Protein AF-A0ABD3FWY6-F1 (afdb_monomer)

InterPro domains:
  IPR036514 SGNH hydrolase superfamily [G3DSA:3.40.50.1110] (1-84)
  IPR045136 Isoamyl acetate-hydrolyzing esterase Iah1-like [PTHR14209] (1-70)

Foldseek 3Di:
DVVVVLVVVVVVCVVVVHQDQSVVVVLVVDDPVVSVQQAPPNPHGDPSVVVVVVVSVLVSCCVPPVVVNVVVVDDPDDPPVPDD

Solvent-accessible surface area (backbone atoms only — not comparable to full-atom values): 5082 Å² total; per-residue (Å²): 107,72,69,59,53,49,51,53,51,50,57,48,24,60,77,70,75,46,91,74,84,67,59,65,62,57,48,68,72,42,56,73,67,59,42,50,57,26,26,68,78,82,74,51,65,19,77,61,23,48,55,52,49,52,53,54,49,51,54,51,38,44,72,77,35,49,74,57,43,60,50,73,77,47,76,90,61,82,64,72,93,73,58,132

Mean predicted aligned error: 4.46 Å

Nearest PDB structures (foldseek):
  3mil-assembly1_B  TM=8.391E-01  e=7.376E-02  Saccharomyces cerevisiae

Structure (mmCIF, N/CA/C/O backbone):
data_AF-A0ABD3FWY6-F1
#
_entry.id   AF-A0ABD3FWY6-F1
#
loop_
_atom_site.group_PDB
_atom_site.id
_atom_site.type_symbol
_atom_site.label_atom_id
_atom_site.label_alt_id
_atom_site.label_comp_id
_atom_site.label_asym_id
_atom_site.label_entity_id
_atom_site.label_seq_id
_atom_site.pdbx_PDB_ins_code
_atom_site.Cartn_x
_atom_site.Cartn_y
_atom_site.Cartn_z
_atom_site.occupancy
_atom_site.B_iso_or_equiv
_atom_site.auth_seq_id
_atom_site.auth_comp_id
_atom_site.auth_asym_id
_atom_site.auth_atom_id
_atom_site.pdbx_PDB_model_num
ATOM 1 N N . MET A 1 1 ? 2.692 11.929 -16.080 1.00 82.94 1 MET A N 1
ATOM 2 C CA . MET A 1 1 ? 1.259 11.603 -15.910 1.00 82.94 1 MET A CA 1
ATOM 3 C C . MET A 1 1 ? 0.966 10.954 -14.561 1.00 82.94 1 MET A C 1
ATOM 5 O O . MET A 1 1 ? 0.265 11.577 -13.781 1.00 82.94 1 MET A O 1
ATOM 9 N N . ALA A 1 2 ? 1.521 9.780 -14.224 1.00 90.75 2 ALA A N 1
ATOM 10 C CA . ALA A 1 2 ? 1.175 9.085 -12.969 1.00 90.75 2 ALA A CA 1
ATOM 11 C C . ALA A 1 2 ? 1.369 9.930 -11.689 1.00 90.75 2 ALA A C 1
ATOM 13 O O . ALA A 1 2 ? 0.474 9.977 -10.854 1.00 90.75 2 ALA A O 1
ATOM 14 N N . GLY A 1 3 ? 2.485 10.659 -11.566 1.00 95.06 3 GLY A N 1
ATOM 15 C CA . GLY A 1 3 ? 2.729 11.516 -10.396 1.00 95.06 3 GLY A CA 1
ATOM 16 C C . GLY A 1 3 ? 1.801 12.724 -10.285 1.00 95.06 3 GLY A C 1
ATOM 17 O O . GLY A 1 3 ? 1.441 13.125 -9.185 1.00 95.06 3 GLY A O 1
ATOM 18 N N . GLU A 1 4 ? 1.366 13.282 -11.414 1.00 97.94 4 GLU A N 1
ATOM 19 C CA . GLU A 1 4 ? 0.395 14.379 -11.419 1.00 97.94 4 GLU A CA 1
ATOM 20 C C . GLU A 1 4 ? -0.982 13.886 -10.976 1.00 97.94 4 GLU A C 1
ATOM 22 O O . GLU A 1 4 ? -1.616 14.516 -10.134 1.00 97.94 4 GLU A O 1
ATOM 27 N N . TYR A 1 5 ? -1.401 12.723 -11.481 1.00 97.69 5 TYR A N 1
ATOM 28 C CA . TYR A 1 5 ? -2.641 12.082 -11.060 1.00 97.69 5 TYR A CA 1
ATOM 29 C C . TYR A 1 5 ? -2.625 11.772 -9.557 1.00 97.69 5 TYR A C 1
ATOM 31 O O . TYR A 1 5 ? -3.556 12.137 -8.845 1.00 97.69 5 TYR A O 1
ATOM 39 N N . ALA A 1 6 ? -1.533 11.183 -9.055 1.00 98.06 6 ALA A N 1
ATOM 40 C CA . ALA A 1 6 ? -1.368 10.893 -7.633 1.00 98.06 6 ALA A CA 1
ATOM 41 C C . ALA A 1 6 ? -1.452 12.161 -6.767 1.00 98.06 6 ALA A C 1
ATOM 43 O O . ALA A 1 6 ? -2.212 12.187 -5.800 1.00 98.06 6 ALA A O 1
ATOM 44 N N . ARG A 1 7 ? -0.756 13.239 -7.157 1.00 98.25 7 ARG A N 1
ATOM 45 C CA . ARG A 1 7 ? -0.817 14.536 -6.464 1.00 98.25 7 ARG A CA 1
ATOM 46 C C . ARG A 1 7 ? -2.251 15.065 -6.379 1.00 98.25 7 ARG A C 1
ATOM 48 O O . ARG A 1 7 ? -2.704 15.429 -5.299 1.00 98.25 7 ARG A O 1
ATOM 55 N N . VAL A 1 8 ? -2.980 15.066 -7.496 1.00 98.31 8 VAL A N 1
ATOM 56 C CA . VAL A 1 8 ? -4.373 15.543 -7.531 1.00 98.31 8 VAL A CA 1
ATOM 57 C C . VAL A 1 8 ? -5.286 14.668 -6.666 1.00 98.31 8 VAL A C 1
ATOM 59 O O . VAL A 1 8 ? -6.178 15.200 -6.004 1.00 98.31 8 VAL A O 1
ATOM 62 N N . CYS A 1 9 ? -5.067 13.349 -6.613 1.00 98.38 9 CYS A N 1
ATOM 63 C CA . CYS A 1 9 ? -5.796 12.466 -5.700 1.00 98.38 9 CYS A CA 1
ATOM 64 C C . CYS A 1 9 ? -5.545 12.825 -4.230 1.00 98.38 9 CYS A C 1
ATOM 66 O O . CYS A 1 9 ? -6.506 12.894 -3.464 1.00 98.38 9 CYS A O 1
ATOM 68 N N . VAL A 1 10 ? -4.294 13.099 -3.846 1.00 98.38 10 VAL A N 1
ATOM 69 C CA . VAL A 1 10 ? -3.940 13.494 -2.471 1.00 98.38 10 VAL A CA 1
ATOM 70 C C . VAL A 1 10 ? -4.585 14.830 -2.095 1.00 98.38 10 VAL A C 1
ATOM 72 O O . VAL A 1 10 ? -5.294 14.900 -1.095 1.00 98.38 10 VAL A O 1
ATOM 75 N N . GLU A 1 11 ? -4.443 15.858 -2.935 1.00 98.50 11 GLU A N 1
ATOM 76 C CA . GLU A 1 11 ? -5.059 17.180 -2.718 1.00 98.50 11 GLU A CA 1
ATOM 77 C C . GLU A 1 11 ? -6.592 17.105 -2.664 1.00 98.50 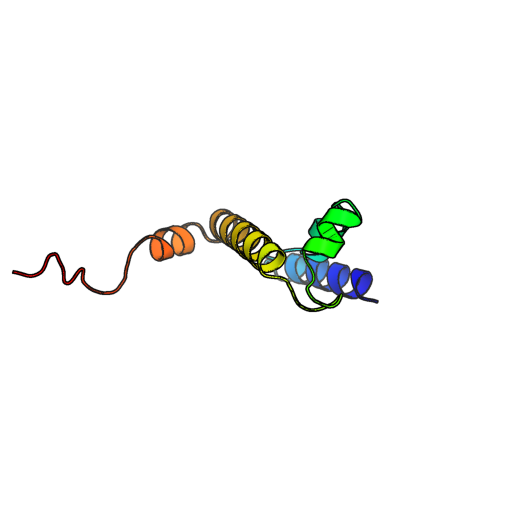11 GLU A C 1
ATOM 79 O O . GLU A 1 11 ? -7.263 17.849 -1.951 1.00 98.50 11 GLU A O 1
ATOM 84 N N . THR A 1 12 ? -7.190 16.206 -3.444 1.00 98.62 12 THR A N 1
ATOM 85 C CA . THR A 1 12 ? -8.641 16.002 -3.428 1.00 98.62 12 THR A CA 1
ATOM 86 C C . THR A 1 12 ? -9.093 15.304 -2.155 1.00 98.62 12 THR A C 1
ATOM 88 O O . THR A 1 12 ? -10.094 15.713 -1.574 1.00 98.62 12 THR A O 1
ATOM 91 N N . ALA A 1 13 ? -8.353 14.299 -1.693 1.00 98.44 13 ALA A N 1
ATOM 92 C CA . ALA A 1 13 ? -8.654 13.618 -0.445 1.00 98.44 13 ALA A CA 1
ATOM 93 C C . ALA A 1 13 ? -8.568 14.564 0.761 1.00 98.44 13 ALA A C 1
ATOM 95 O O . ALA A 1 13 ? -9.463 14.554 1.603 1.00 98.44 13 ALA A O 1
ATOM 96 N N . GLU A 1 14 ? -7.560 15.441 0.787 1.00 98.00 14 GLU A N 1
ATOM 97 C CA . GLU A 1 14 ? -7.425 16.493 1.797 1.00 98.00 14 GLU A CA 1
ATOM 98 C C . GLU A 1 14 ? -8.638 17.436 1.797 1.00 98.00 14 GLU A C 1
ATOM 100 O O . GLU A 1 14 ? -9.265 17.635 2.836 1.00 98.00 14 GLU A O 1
ATOM 105 N N . ARG A 1 15 ? -9.045 17.945 0.623 1.00 98.56 15 ARG A N 1
ATOM 106 C CA . ARG A 1 15 ? -10.230 18.819 0.489 1.00 98.56 15 ARG A CA 1
ATOM 107 C C . ARG A 1 15 ? -11.534 18.153 0.927 1.00 98.56 15 ARG A C 1
ATOM 109 O O . ARG A 1 15 ? -12.427 18.837 1.416 1.00 98.56 15 ARG A O 1
ATOM 116 N N . LEU A 1 16 ? -11.660 16.845 0.715 1.00 98.50 16 LEU A N 1
ATOM 117 C CA . LEU A 1 16 ? -12.841 16.069 1.096 1.00 98.50 16 LEU A CA 1
ATOM 118 C C . LEU A 1 16 ? -12.781 15.552 2.541 1.00 98.50 16 LEU A C 1
ATOM 120 O O . LEU A 1 16 ? -13.763 14.984 3.012 1.00 98.50 16 LEU A O 1
ATOM 124 N N . GLY A 1 17 ? -11.654 15.720 3.238 1.00 97.69 17 GLY A N 1
ATOM 125 C CA . GLY A 1 17 ? -11.458 15.179 4.581 1.00 97.69 17 GLY A CA 1
ATOM 126 C C . GLY A 1 17 ? -11.476 13.647 4.631 1.00 97.69 17 GLY A C 1
ATOM 127 O O . GLY A 1 17 ? -11.904 13.075 5.630 1.00 97.69 17 GLY A O 1
ATOM 128 N N . VAL A 1 18 ? -11.044 12.973 3.559 1.00 97.94 18 VAL A N 1
ATOM 129 C CA . VAL A 1 18 ? -10.984 11.503 3.488 1.00 97.94 18 VAL A CA 1
ATOM 130 C C . VAL A 1 18 ? -9.545 11.002 3.553 1.00 97.94 18 VAL A C 1
ATOM 132 O O . VAL A 1 18 ? -8.612 11.637 3.065 1.00 97.94 18 VAL A O 1
ATOM 135 N N . ALA A 1 19 ? -9.351 9.828 4.150 1.00 97.88 19 ALA A N 1
ATOM 136 C CA . ALA A 1 19 ? -8.038 9.202 4.226 1.00 97.88 19 ALA A CA 1
ATOM 137 C C . ALA A 1 19 ? -7.553 8.745 2.837 1.00 97.88 19 ALA A C 1
ATOM 139 O O . ALA A 1 19 ? -8.287 8.094 2.097 1.00 97.88 19 ALA A O 1
ATOM 140 N N . VAL A 1 20 ? -6.288 9.029 2.514 1.00 97.88 20 VAL A N 1
ATOM 141 C CA . VAL A 1 20 ? -5.627 8.606 1.267 1.00 97.88 20 VAL A CA 1
ATOM 142 C C . VAL A 1 20 ? -4.293 7.925 1.553 1.00 97.88 20 VAL A C 1
ATOM 144 O O . VAL A 1 20 ? -3.560 8.324 2.463 1.00 97.88 20 VAL A O 1
ATOM 147 N N . LEU A 1 21 ? -3.983 6.890 0.774 1.00 97.88 21 LEU A N 1
ATOM 148 C CA . LEU A 1 21 ? -2.679 6.236 0.752 1.00 97.88 21 LEU A CA 1
ATOM 149 C C . LEU A 1 21 ? -1.934 6.647 -0.525 1.00 97.88 21 LEU A C 1
ATOM 151 O O . LEU A 1 21 ? -2.309 6.239 -1.622 1.00 97.88 21 LEU A O 1
ATOM 155 N N . ASP A 1 22 ? -0.873 7.441 -0.383 1.00 97.25 22 ASP A N 1
ATOM 156 C CA . ASP A 1 22 ? -0.047 7.894 -1.508 1.00 97.25 22 ASP A CA 1
ATOM 157 C C . ASP A 1 22 ? 1.029 6.857 -1.871 1.00 97.25 22 ASP A C 1
ATOM 159 O O . ASP A 1 22 ? 2.204 6.964 -1.512 1.00 97.25 22 ASP A O 1
ATOM 163 N N . VAL A 1 23 ? 0.611 5.817 -2.594 1.00 96.12 23 VAL A N 1
ATOM 164 C CA . VAL A 1 23 ? 1.509 4.741 -3.048 1.00 96.12 23 VAL A CA 1
ATOM 165 C C . VAL A 1 23 ? 2.564 5.264 -4.031 1.00 96.12 23 VAL A C 1
ATOM 167 O O . VAL A 1 23 ? 3.674 4.733 -4.087 1.00 96.12 23 VAL A O 1
ATOM 170 N N . TYR A 1 24 ? 2.256 6.331 -4.780 1.00 96.31 24 TYR A N 1
ATOM 171 C CA . TYR A 1 24 ? 3.191 6.917 -5.737 1.00 96.31 24 TYR A CA 1
ATOM 172 C C . TYR A 1 24 ? 4.421 7.473 -5.023 1.00 96.31 24 TYR A C 1
ATOM 174 O O . TYR A 1 24 ? 5.545 7.131 -5.398 1.00 96.31 24 TYR A O 1
ATOM 182 N N . THR A 1 25 ? 4.229 8.289 -3.985 1.00 96.38 25 THR A N 1
ATOM 183 C CA . THR A 1 25 ? 5.347 8.845 -3.213 1.00 96.38 25 THR A CA 1
ATOM 184 C C . THR A 1 25 ? 6.146 7.739 -2.526 1.00 96.38 25 THR A C 1
ATOM 186 O O . THR A 1 25 ? 7.373 7.738 -2.614 1.00 96.38 25 THR A O 1
ATOM 189 N N . VAL A 1 26 ? 5.473 6.743 -1.938 1.00 95.50 26 VAL A N 1
ATOM 190 C CA . VAL A 1 26 ? 6.133 5.613 -1.258 1.0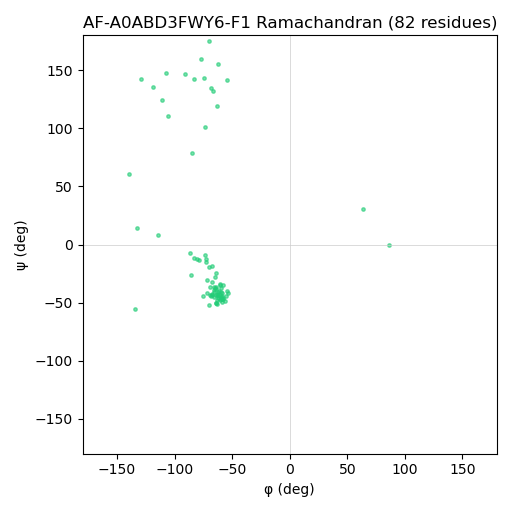0 95.50 26 VAL A CA 1
ATOM 191 C C . VAL A 1 26 ? 7.021 4.801 -2.204 1.00 95.50 26 VAL A C 1
ATOM 193 O O . VAL A 1 26 ? 8.170 4.510 -1.884 1.00 95.50 26 VAL A O 1
ATOM 196 N N . PHE A 1 27 ? 6.534 4.434 -3.390 1.00 95.06 27 PHE A N 1
ATOM 197 C CA . PHE A 1 27 ? 7.348 3.660 -4.333 1.00 95.06 27 PHE A CA 1
ATOM 198 C C . PHE A 1 27 ? 8.467 4.492 -4.954 1.00 95.06 27 PHE A C 1
ATOM 200 O O . PHE A 1 27 ? 9.528 3.953 -5.264 1.00 95.06 27 PHE A O 1
ATOM 207 N N . ASN A 1 28 ? 8.274 5.801 -5.122 1.00 94.94 28 ASN A N 1
ATOM 208 C CA . ASN A 1 28 ? 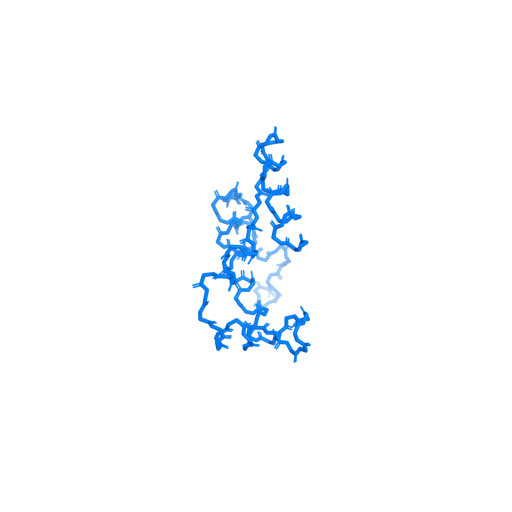9.319 6.680 -5.641 1.00 94.94 28 ASN A CA 1
ATOM 209 C C . ASN A 1 28 ? 10.373 7.081 -4.600 1.00 94.94 28 ASN A C 1
ATOM 211 O O . ASN A 1 28 ? 11.431 7.557 -5.004 1.00 94.94 28 ASN A O 1
ATOM 215 N N . SER A 1 29 ? 10.140 6.848 -3.303 1.00 96.38 29 SER A N 1
ATOM 216 C CA . SER A 1 29 ? 11.180 6.972 -2.274 1.00 96.38 29 SER A CA 1
ATOM 217 C C . SER A 1 29 ? 12.070 5.729 -2.145 1.00 96.38 29 SER A C 1
ATOM 219 O O . SER A 1 29 ? 13.091 5.783 -1.464 1.00 96.38 29 SER A O 1
ATOM 221 N N . MET A 1 30 ? 11.696 4.604 -2.766 1.00 96.06 30 MET A N 1
ATOM 222 C CA . MET A 1 30 ? 12.500 3.376 -2.788 1.00 96.06 30 MET A CA 1
ATOM 223 C C . MET A 1 30 ? 13.659 3.474 -3.785 1.00 96.06 30 MET A C 1
ATOM 225 O O . MET A 1 30 ? 13.613 4.236 -4.755 1.00 96.06 30 MET A O 1
ATOM 229 N N . SER A 1 31 ? 14.683 2.635 -3.610 1.00 97.38 31 SER A N 1
ATOM 230 C CA . SER A 1 31 ? 15.696 2.461 -4.652 1.00 97.38 31 SER A CA 1
ATOM 231 C C . SER A 1 31 ? 15.072 1.898 -5.937 1.00 97.38 31 SER A C 1
ATOM 233 O O . SER A 1 31 ? 14.061 1.191 -5.914 1.00 97.38 31 SER A O 1
ATOM 235 N N . VAL A 1 32 ? 15.707 2.153 -7.088 1.00 96.31 32 VAL A N 1
ATOM 236 C CA . VAL A 1 32 ? 15.246 1.624 -8.388 1.00 96.31 32 VAL A CA 1
ATOM 237 C C . VAL A 1 32 ? 15.091 0.102 -8.344 1.00 96.31 32 VAL A C 1
ATOM 239 O O . VAL A 1 32 ? 14.119 -0.429 -8.880 1.00 96.31 32 VAL A O 1
ATOM 242 N N . ARG A 1 33 ? 16.019 -0.593 -7.675 1.00 96.25 33 ARG A N 1
ATOM 243 C CA . ARG A 1 33 ? 15.987 -2.050 -7.519 1.00 96.25 33 ARG A CA 1
ATOM 244 C C . ARG A 1 33 ? 14.762 -2.504 -6.729 1.00 96.25 33 ARG A C 1
ATOM 246 O O . ARG A 1 33 ? 14.041 -3.373 -7.205 1.00 96.25 33 ARG A O 1
ATOM 253 N N . GLU A 1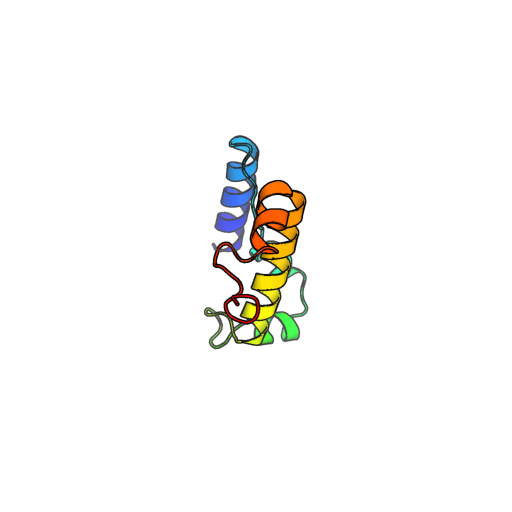 34 ? 14.513 -1.914 -5.563 1.00 95.94 34 GLU A N 1
ATOM 254 C CA . GLU A 1 34 ? 13.360 -2.261 -4.719 1.00 95.94 34 GLU A CA 1
ATOM 255 C C . GLU A 1 34 ? 12.040 -1.981 -5.433 1.00 95.94 34 GLU A C 1
ATOM 257 O O . GLU A 1 34 ? 11.170 -2.849 -5.481 1.00 95.94 34 GLU A O 1
ATOM 262 N N . ARG A 1 35 ? 11.917 -0.808 -6.063 1.00 96.12 35 ARG A N 1
ATOM 263 C CA . ARG A 1 35 ? 10.727 -0.446 -6.838 1.00 96.12 35 ARG A CA 1
ATOM 264 C C . ARG A 1 35 ? 10.483 -1.424 -7.986 1.00 96.12 35 ARG A C 1
ATOM 266 O O . ARG A 1 35 ? 9.345 -1.812 -8.214 1.00 96.12 35 ARG A O 1
ATOM 273 N N . THR A 1 36 ? 11.539 -1.852 -8.679 1.00 96.38 36 THR A N 1
ATOM 274 C CA . THR A 1 36 ? 11.427 -2.846 -9.759 1.00 96.38 36 THR A CA 1
ATOM 275 C C . THR A 1 36 ? 10.978 -4.200 -9.215 1.00 96.38 36 THR A C 1
ATOM 277 O O . THR A 1 36 ? 10.103 -4.819 -9.799 1.00 96.38 36 THR A O 1
ATOM 280 N N . MET A 1 37 ? 11.494 -4.635 -8.059 1.00 97.06 37 MET A N 1
ATOM 281 C CA . MET A 1 37 ? 11.052 -5.878 -7.408 1.00 97.06 37 MET A CA 1
ATOM 282 C C . MET A 1 37 ? 9.584 -5.846 -6.962 1.00 97.0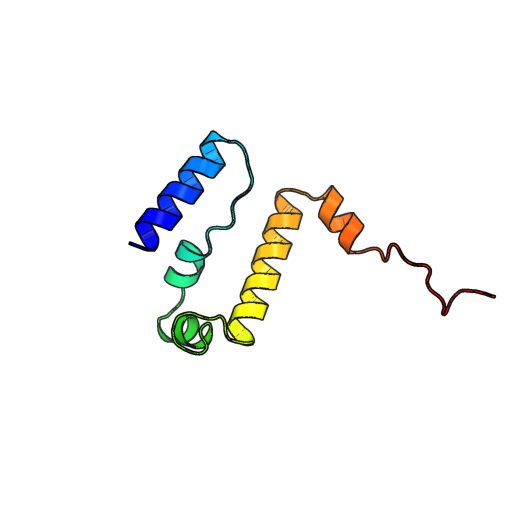6 37 MET A C 1
ATOM 284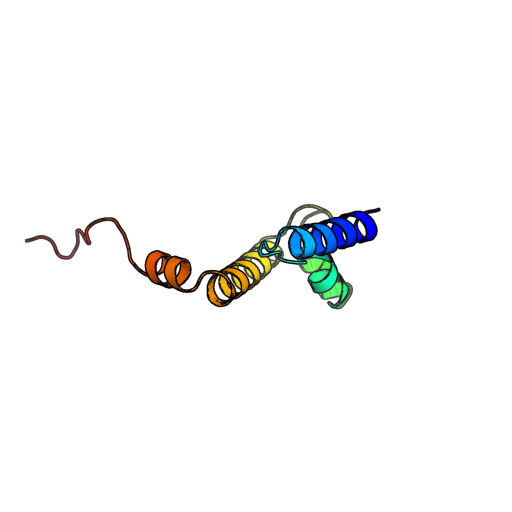 O O . MET A 1 37 ? 8.970 -6.902 -6.810 1.00 97.06 37 MET A O 1
ATOM 288 N N . CYS A 1 38 ? 9.011 -4.662 -6.732 1.00 97.62 38 CYS A N 1
ATOM 289 C CA . CYS A 1 38 ? 7.595 -4.518 -6.388 1.00 97.62 38 CYS A CA 1
ATOM 290 C C . CYS A 1 38 ? 6.654 -4.770 -7.574 1.00 97.62 38 CYS A C 1
ATOM 292 O O . CYS A 1 38 ? 5.452 -4.904 -7.352 1.00 97.62 38 CYS A O 1
ATOM 294 N N . LEU A 1 39 ? 7.166 -4.830 -8.805 1.00 97.44 39 LEU A N 1
ATOM 295 C CA . LEU A 1 39 ? 6.367 -4.939 -10.021 1.00 97.44 39 LEU A CA 1
ATOM 296 C C . LEU A 1 39 ? 6.699 -6.239 -10.757 1.00 97.44 39 LEU A C 1
ATOM 298 O O . LEU A 1 39 ? 7.865 -6.591 -10.900 1.00 97.44 39 LEU A O 1
AT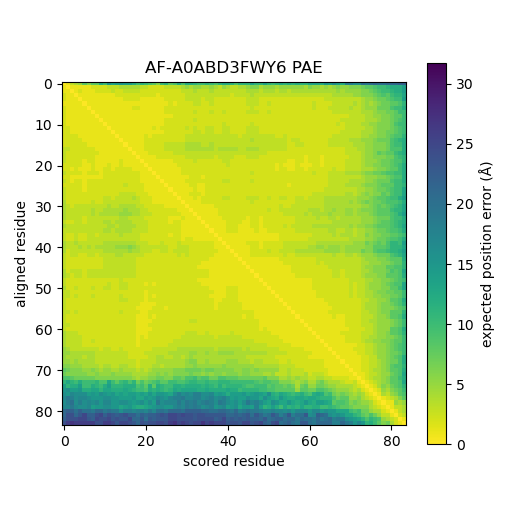OM 302 N N . GLU A 1 40 ? 5.674 -6.945 -11.221 1.00 97.31 40 GLU A N 1
ATOM 303 C CA . GLU A 1 40 ? 5.821 -8.193 -11.977 1.00 97.31 40 GLU A CA 1
ATOM 304 C C . GLU A 1 40 ? 6.275 -7.910 -13.418 1.00 97.31 40 GLU A C 1
ATOM 306 O O . GLU A 1 40 ? 7.192 -8.535 -13.940 1.00 97.31 40 GLU A O 1
ATOM 311 N N . ASP A 1 41 ? 5.656 -6.911 -14.047 1.00 96.12 41 ASP A N 1
ATOM 312 C CA . ASP A 1 41 ? 5.812 -6.579 -15.468 1.00 96.12 41 ASP A CA 1
ATOM 313 C C . ASP A 1 41 ? 6.038 -5.075 -15.709 1.00 96.12 41 ASP A C 1
ATOM 315 O O . ASP A 1 41 ? 5.920 -4.576 -16.828 1.00 96.12 41 ASP A O 1
ATOM 319 N N . GLY A 1 42 ? 6.361 -4.335 -14.646 1.00 93.31 42 GLY A N 1
ATOM 320 C CA . GLY A 1 42 ? 6.476 -2.877 -14.673 1.00 93.31 42 GLY A CA 1
ATOM 321 C C . GLY A 1 42 ? 5.157 -2.131 -14.444 1.00 93.31 42 GLY A C 1
ATOM 322 O O . GLY A 1 42 ? 5.183 -0.900 -14.399 1.00 93.31 42 GLY A O 1
ATOM 323 N N . LEU A 1 43 ? 4.036 -2.838 -14.244 1.00 94.62 43 LEU A N 1
ATOM 324 C CA . LEU A 1 43 ? 2.743 -2.243 -13.891 1.00 94.62 43 LEU A CA 1
ATOM 325 C C . LEU A 1 43 ? 2.037 -2.980 -12.743 1.00 94.62 43 LEU A C 1
ATOM 327 O O . LEU A 1 43 ? 1.683 -2.353 -11.745 1.00 94.62 43 LEU A O 1
ATOM 331 N N . HIS A 1 44 ? 1.819 -4.287 -12.872 1.00 97.62 44 HIS A N 1
ATOM 332 C CA . HIS A 1 44 ? 1.141 -5.088 -11.856 1.00 97.62 44 HIS A CA 1
ATOM 333 C C . HIS A 1 44 ? 2.063 -5.343 -10.664 1.00 97.62 44 HIS A C 1
ATOM 335 O O . HIS A 1 44 ? 3.265 -5.548 -10.833 1.00 97.62 44 HIS A O 1
ATOM 341 N N . LEU A 1 45 ? 1.509 -5.354 -9.449 1.00 98.19 45 LEU A N 1
ATOM 342 C CA . LEU A 1 45 ? 2.280 -5.688 -8.253 1.00 98.19 45 LEU A CA 1
ATOM 343 C C . LEU A 1 45 ? 2.714 -7.156 -8.289 1.00 98.19 45 LEU A C 1
ATOM 345 O O . LEU A 1 45 ? 1.885 -8.046 -8.483 1.00 98.19 45 LEU A O 1
ATOM 349 N N . SER A 1 46 ? 3.991 -7.401 -8.008 1.00 98.44 46 SER A N 1
ATOM 350 C CA . SER A 1 46 ? 4.497 -8.747 -7.732 1.00 98.44 46 SER A CA 1
ATOM 351 C C . SER A 1 46 ? 3.972 -9.257 -6.382 1.00 98.44 46 SER A C 1
ATOM 353 O O . SER A 1 46 ? 3.361 -8.515 -5.602 1.00 98.44 46 SER A O 1
ATOM 355 N N . THR A 1 47 ? 4.257 -10.513 -6.028 1.00 98.38 47 THR A N 1
ATOM 356 C CA . THR A 1 47 ? 3.986 -11.029 -4.668 1.00 98.38 47 THR A CA 1
ATOM 357 C C . THR A 1 47 ? 4.609 -10.139 -3.589 1.00 98.38 47 THR A C 1
ATOM 359 O O . THR A 1 47 ? 3.972 -9.837 -2.581 1.00 98.38 47 THR A O 1
ATOM 362 N N . TRP A 1 48 ? 5.837 -9.666 -3.817 1.00 96.88 48 TRP A N 1
ATOM 363 C CA . TRP A 1 48 ? 6.522 -8.754 -2.903 1.00 96.88 48 TRP A CA 1
ATOM 364 C C . TRP A 1 48 ? 5.840 -7.380 -2.845 1.00 96.88 48 TRP A C 1
ATOM 366 O O . TRP A 1 48 ? 5.603 -6.851 -1.757 1.00 96.88 48 TRP A O 1
ATOM 376 N N . GLY A 1 49 ? 5.451 -6.830 -4.000 1.00 97.88 49 GLY A N 1
ATOM 377 C CA . GLY A 1 49 ? 4.707 -5.571 -4.070 1.00 97.88 49 GLY A CA 1
ATOM 378 C C . GLY A 1 49 ? 3.375 -5.626 -3.319 1.00 97.88 49 GLY A C 1
ATOM 379 O O . GLY A 1 49 ? 3.049 -4.706 -2.569 1.00 97.88 49 GLY A O 1
ATOM 380 N N . ASN A 1 50 ? 2.638 -6.734 -3.438 1.00 98.38 50 ASN A N 1
ATOM 381 C CA . ASN A 1 50 ? 1.380 -6.940 -2.717 1.00 98.38 50 ASN A CA 1
ATOM 382 C C . ASN A 1 50 ? 1.576 -7.018 -1.194 1.00 98.38 50 ASN A C 1
ATOM 384 O O . ASN A 1 50 ? 0.768 -6.467 -0.450 1.00 98.38 50 ASN A O 1
ATOM 388 N N . GLN A 1 51 ? 2.661 -7.631 -0.710 1.00 97.75 51 GLN A N 1
ATOM 389 C CA . GLN A 1 51 ? 2.974 -7.655 0.727 1.00 97.75 51 GLN A CA 1
ATOM 390 C C . GLN A 1 51 ? 3.263 -6.257 1.284 1.00 97.75 51 GLN A C 1
ATOM 392 O O . GLN A 1 51 ? 2.867 -5.941 2.406 1.00 97.75 51 GLN A O 1
ATOM 397 N N . ILE A 1 52 ? 3.947 -5.407 0.513 1.00 96.81 52 ILE A N 1
ATOM 398 C CA . ILE A 1 52 ? 4.164 -4.007 0.897 1.00 96.81 52 ILE A CA 1
ATOM 399 C C . ILE A 1 52 ? 2.831 -3.254 0.916 1.00 96.81 52 ILE A C 1
ATOM 401 O O . ILE A 1 52 ? 2.552 -2.548 1.885 1.00 96.81 52 ILE A O 1
ATOM 405 N N . MET A 1 53 ? 1.993 -3.441 -0.107 1.00 97.62 53 MET A N 1
ATOM 406 C CA . MET A 1 53 ? 0.675 -2.811 -0.182 1.00 97.62 53 MET A CA 1
ATOM 407 C C . MET A 1 53 ? -0.217 -3.186 1.012 1.00 97.62 53 MET A C 1
ATOM 409 O O . MET A 1 53 ? -0.814 -2.296 1.614 1.00 97.62 53 MET A O 1
ATOM 413 N N . ASP A 1 54 ? -0.257 -4.463 1.413 1.00 97.56 54 ASP A N 1
ATOM 414 C CA . ASP A 1 54 ? -1.002 -4.921 2.598 1.00 97.56 54 ASP A CA 1
ATOM 415 C C . ASP A 1 54 ? -0.540 -4.203 3.876 1.00 97.56 54 ASP A C 1
ATOM 417 O O . ASP A 1 54 ? -1.363 -3.658 4.613 1.00 97.56 54 ASP A O 1
ATOM 421 N N . ARG A 1 55 ? 0.776 -4.107 4.110 1.00 97.19 55 ARG A N 1
ATOM 422 C CA . ARG A 1 55 ? 1.321 -3.405 5.286 1.00 97.19 55 ARG A CA 1
ATOM 423 C C . ARG A 1 55 ? 0.956 -1.922 5.294 1.00 97.19 55 ARG A C 1
ATOM 425 O O . ARG A 1 55 ? 0.554 -1.402 6.333 1.00 97.19 55 ARG A O 1
ATOM 432 N N . LEU A 1 56 ? 1.081 -1.249 4.148 1.00 97.56 56 LEU A N 1
ATOM 433 C CA . LEU A 1 56 ? 0.744 0.169 4.009 1.00 97.56 56 LEU A CA 1
ATOM 434 C C . LEU A 1 56 ? -0.751 0.420 4.236 1.00 97.56 56 LEU A C 1
ATOM 436 O O . LEU A 1 56 ? -1.114 1.355 4.951 1.00 97.56 56 LEU A O 1
ATOM 440 N N . LEU A 1 57 ? -1.614 -0.429 3.672 1.00 96.94 57 LEU A N 1
ATOM 441 C CA . LEU A 1 57 ? -3.060 -0.350 3.866 1.00 96.94 57 LEU A CA 1
ATOM 442 C C . LEU A 1 57 ? -3.439 -0.566 5.329 1.00 96.94 57 LEU A C 1
ATOM 444 O O . LEU A 1 57 ? -4.176 0.245 5.883 1.00 96.94 57 LEU A O 1
ATOM 448 N N . ARG A 1 58 ? -2.907 -1.606 5.981 1.00 96.50 58 ARG A N 1
ATOM 449 C CA . ARG A 1 58 ? -3.165 -1.873 7.405 1.00 96.50 58 ARG A CA 1
ATOM 450 C C . ARG A 1 58 ? -2.725 -0.715 8.289 1.00 96.50 58 ARG A C 1
ATOM 452 O O . ARG A 1 58 ? -3.497 -0.292 9.141 1.00 96.50 58 ARG A O 1
ATOM 459 N N . ALA A 1 59 ? -1.533 -0.162 8.057 1.00 96.69 59 ALA A N 1
ATOM 460 C CA . ALA A 1 59 ? -1.051 1.003 8.796 1.00 96.69 59 ALA A CA 1
ATOM 461 C C . ALA A 1 59 ? -1.970 2.218 8.597 1.00 96.69 59 ALA A C 1
ATOM 463 O O . ALA A 1 59 ? -2.332 2.882 9.566 1.00 96.69 59 ALA A O 1
ATOM 464 N N . LYS A 1 60 ? -2.411 2.476 7.357 1.00 97.56 60 LYS A N 1
ATOM 465 C CA . LYS A 1 60 ? -3.326 3.584 7.062 1.00 97.56 60 LYS A CA 1
ATOM 466 C C . LYS A 1 60 ? -4.705 3.389 7.695 1.00 97.56 60 LYS A C 1
ATOM 468 O O . LYS A 1 60 ? -5.286 4.355 8.180 1.00 97.56 60 LYS A O 1
ATOM 473 N N . ILE A 1 61 ? -5.223 2.161 7.702 1.00 97.19 61 ILE A N 1
ATOM 474 C CA . ILE A 1 61 ? -6.497 1.819 8.346 1.00 97.19 61 ILE A CA 1
ATOM 475 C C . ILE A 1 61 ? -6.383 1.955 9.864 1.00 97.19 61 ILE A C 1
ATOM 477 O O . ILE A 1 61 ? -7.287 2.508 10.477 1.00 97.19 61 ILE A O 1
ATOM 481 N N . ALA A 1 62 ? -5.285 1.502 10.472 1.00 96.94 62 ALA A N 1
ATOM 482 C CA . ALA A 1 62 ? -5.064 1.637 11.909 1.00 96.94 62 ALA A CA 1
ATOM 483 C C . ALA A 1 62 ? -5.015 3.109 12.356 1.00 96.94 62 ALA A C 1
ATOM 485 O O . ALA A 1 62 ? -5.596 3.451 13.382 1.00 96.94 62 ALA A O 1
ATOM 486 N N . ASP A 1 63 ? -4.372 3.970 11.562 1.00 97.50 63 ASP A N 1
ATOM 487 C CA . ASP A 1 63 ? -4.269 5.415 11.800 1.00 97.50 63 ASP A CA 1
ATOM 488 C C . ASP A 1 63 ? -5.614 6.141 11.609 1.00 97.50 63 ASP A C 1
ATOM 490 O O . ASP A 1 63 ? -6.086 6.844 12.500 1.00 97.50 63 ASP A O 1
ATOM 494 N N . ALA A 1 64 ? -6.272 5.939 10.464 1.00 97.44 64 ALA A N 1
ATOM 495 C CA . ALA A 1 64 ? -7.480 6.688 10.108 1.00 97.44 64 ALA A CA 1
ATOM 496 C C . ALA A 1 64 ? -8.784 6.086 10.663 1.00 97.44 64 ALA A C 1
ATOM 498 O O . ALA A 1 64 ? -9.771 6.799 10.845 1.00 97.44 64 ALA A O 1
ATOM 499 N N . PHE A 1 65 ? -8.815 4.775 10.907 1.00 97.12 65 PHE A N 1
ATOM 500 C CA . PHE A 1 65 ? -10.017 4.017 11.267 1.00 97.12 65 PHE A CA 1
ATOM 501 C C . PHE A 1 65 ? -9.728 2.972 12.366 1.00 97.12 65 PHE A C 1
ATOM 503 O O . PHE A 1 65 ? -9.968 1.777 12.164 1.00 97.12 65 PHE A O 1
ATOM 510 N N . PRO A 1 66 ? -9.270 3.378 13.565 1.00 96.25 66 PRO A N 1
ATOM 511 C CA . PRO A 1 66 ? -8.864 2.442 14.621 1.00 96.25 66 PRO A CA 1
ATOM 512 C C . PRO A 1 66 ? -9.982 1.473 15.043 1.00 96.25 66 PRO A C 1
ATOM 514 O O . PRO A 1 66 ? -9.726 0.299 15.308 1.00 96.25 66 PRO A O 1
ATOM 517 N N . ALA A 1 67 ? -11.243 1.921 15.032 1.00 95.38 67 ALA A N 1
ATOM 518 C CA . ALA A 1 67 ? -12.394 1.062 15.315 1.00 95.38 67 ALA A CA 1
ATOM 519 C C . ALA A 1 67 ? -12.600 -0.035 14.252 1.00 95.38 67 ALA A C 1
ATOM 521 O O . ALA A 1 67 ? -12.978 -1.157 14.586 1.00 95.38 67 ALA A O 1
ATOM 522 N N . LEU A 1 68 ? -12.337 0.270 12.975 1.00 94.12 68 LEU A N 1
ATOM 523 C CA . LEU A 1 68 ? -12.377 -0.724 11.902 1.00 94.12 68 LEU A CA 1
ATOM 524 C C . LEU A 1 68 ? -11.229 -1.722 12.060 1.00 94.12 68 LEU A C 1
ATOM 526 O O . LEU A 1 68 ? -11.464 -2.921 11.956 1.00 94.12 68 LEU A O 1
ATOM 530 N N . MET A 1 69 ? -10.018 -1.243 12.356 1.00 94.31 69 MET A N 1
ATOM 531 C CA . MET A 1 69 ? -8.862 -2.117 12.558 1.00 94.31 69 MET A CA 1
ATOM 532 C C . MET A 1 69 ? -9.117 -3.135 13.676 1.00 94.31 69 MET A C 1
ATOM 534 O O . MET A 1 69 ? -8.932 -4.329 13.464 1.00 94.31 69 MET A O 1
ATOM 538 N N . SER A 1 70 ? -9.650 -2.685 14.816 1.00 92.00 70 SER A N 1
ATOM 539 C CA . SER A 1 70 ? -10.009 -3.575 15.927 1.00 92.00 70 SER A CA 1
ATOM 540 C C . SER A 1 70 ? -11.040 -4.638 15.529 1.00 92.00 70 SER A C 1
ATOM 542 O O . SER A 1 70 ? -10.932 -5.788 15.947 1.00 92.00 70 SER A O 1
ATOM 544 N N . ARG A 1 71 ? -12.018 -4.295 14.680 1.00 90.94 71 ARG A N 1
ATOM 545 C CA . ARG A 1 71 ? -12.991 -5.273 14.170 1.00 90.94 71 ARG A CA 1
ATOM 546 C C . ARG A 1 71 ? -12.365 -6.288 13.218 1.00 90.94 71 ARG A C 1
ATOM 548 O O . ARG A 1 71 ? -12.752 -7.446 13.256 1.00 90.94 71 ARG A O 1
ATOM 555 N N . LEU A 1 72 ? -11.403 -5.877 12.391 1.00 89.56 72 LEU A N 1
ATOM 556 C CA . LEU A 1 72 ? -10.712 -6.771 11.454 1.00 89.56 72 LEU A CA 1
ATOM 557 C C . LEU A 1 72 ? -9.826 -7.815 12.156 1.00 89.56 72 LEU A C 1
ATOM 559 O O . LEU A 1 72 ? -9.478 -8.823 11.544 1.00 89.56 72 LEU A O 1
ATOM 563 N N . GLU A 1 73 ? -9.463 -7.595 13.420 1.00 88.12 73 GLU A N 1
ATOM 564 C CA . GLU A 1 73 ? -8.716 -8.557 14.245 1.00 88.12 73 GLU A CA 1
ATOM 565 C C . GLU A 1 73 ? -9.610 -9.649 14.851 1.00 88.12 73 GLU A C 1
ATOM 567 O O . GLU A 1 73 ? -9.108 -10.655 15.356 1.00 88.12 73 GLU A O 1
ATOM 572 N N . VAL A 1 74 ? -10.933 -9.477 14.788 1.00 87.00 74 VAL A N 1
ATOM 573 C CA . VAL A 1 74 ? -11.9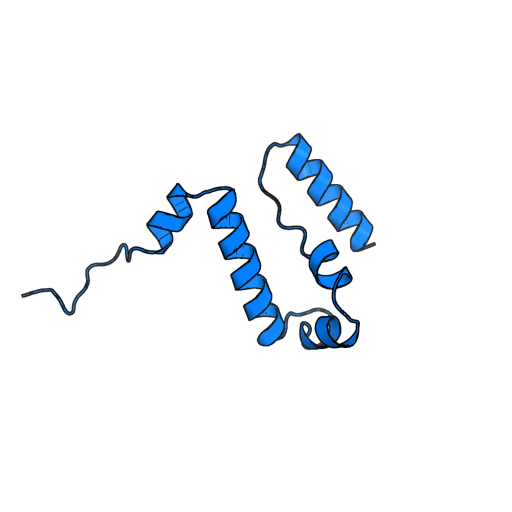08 -10.403 15.361 1.00 87.00 74 VAL A CA 1
ATOM 574 C C . VAL A 1 74 ? -12.664 -11.102 14.238 1.00 87.00 74 VAL A C 1
ATOM 576 O O . VAL A 1 74 ? -13.287 -10.475 13.387 1.00 87.00 74 VAL A O 1
ATOM 579 N N . SER A 1 75 ? -12.646 -12.433 14.255 1.00 82.25 75 SER A N 1
ATOM 580 C CA . SER A 1 75 ? -13.499 -13.228 13.373 1.00 82.25 75 SER A CA 1
ATOM 581 C C . SER A 1 75 ? -14.972 -12.972 13.702 1.00 82.25 75 SER A C 1
ATOM 583 O O . SER A 1 75 ? -15.413 -13.277 14.809 1.00 82.25 75 SER A O 1
ATOM 585 N N . GLU A 1 76 ? -15.744 -12.454 12.743 1.00 82.88 76 GLU A N 1
ATOM 586 C CA . GLU A 1 76 ? -17.199 -12.287 12.896 1.00 82.88 76 GLU A CA 1
ATOM 587 C C . GLU A 1 76 ? -17.951 -13.630 12.827 1.00 82.88 76 GLU A C 1
ATOM 589 O O . GLU A 1 76 ? -19.108 -13.717 13.238 1.00 82.88 76 GLU A O 1
ATOM 594 N N . ILE A 1 77 ? -17.294 -14.693 12.347 1.00 83.44 77 ILE A N 1
ATOM 595 C CA . ILE A 1 77 ? -17.844 -16.052 12.357 1.00 83.44 77 ILE A CA 1
ATOM 596 C C . ILE A 1 77 ? -17.461 -16.801 13.643 1.00 83.44 77 ILE A C 1
ATOM 598 O O . ILE A 1 77 ? -16.352 -16.600 14.156 1.00 83.44 77 ILE A O 1
ATOM 602 N N . PRO A 1 78 ? -18.342 -17.692 14.149 1.00 80.31 78 PRO A N 1
ATOM 603 C CA . PRO A 1 78 ? -18.055 -18.512 15.317 1.00 80.31 78 PRO A CA 1
ATOM 604 C C . PRO A 1 78 ? -16.762 -19.304 15.152 1.00 80.31 78 PRO A C 1
ATOM 606 O O . PRO A 1 78 ? -16.479 -19.856 14.086 1.00 80.31 78 PRO A O 1
ATOM 609 N N . ASN A 1 79 ? -16.008 -19.418 16.242 1.00 79.94 79 ASN A N 1
ATOM 610 C CA . ASN A 1 79 ? -14.931 -20.387 16.311 1.00 79.94 79 ASN A CA 1
ATOM 611 C C . ASN A 1 79 ? -15.550 -21.785 16.462 1.00 79.94 79 ASN A C 1
ATOM 613 O O . ASN A 1 79 ? -15.998 -22.156 17.547 1.00 79.94 79 ASN A O 1
ATOM 617 N N . TRP A 1 80 ? -15.599 -22.530 15.361 1.00 81.94 80 TRP A N 1
ATOM 618 C CA . TRP A 1 80 ? -16.178 -23.871 15.302 1.00 81.94 80 TRP A CA 1
ATOM 619 C C . TRP A 1 80 ? -15.340 -24.919 16.051 1.00 81.94 80 TRP A C 1
ATOM 621 O O . TRP A 1 80 ? -15.909 -25.912 16.489 1.00 81.94 80 TRP A O 1
ATOM 631 N N . ASP A 1 81 ? -14.054 -24.657 16.320 1.00 81.50 81 ASP A N 1
ATOM 632 C CA . ASP A 1 81 ? -13.214 -25.470 17.220 1.00 81.50 81 ASP A CA 1
ATOM 633 C C . ASP A 1 81 ? -13.564 -25.270 18.709 1.00 81.50 81 ASP A C 1
ATOM 635 O O . ASP A 1 81 ? -13.033 -25.957 19.582 1.00 81.50 81 ASP A O 1
ATOM 639 N N . ARG A 1 82 ? -14.417 -24.286 19.030 1.00 70.81 82 ARG A N 1
ATOM 640 C CA . ARG A 1 82 ? -14.859 -23.955 20.397 1.00 70.81 82 ARG A CA 1
ATOM 641 C C . ARG A 1 82 ? -16.350 -24.199 20.630 1.00 70.81 82 ARG A C 1
ATOM 643 O O . ARG A 1 82 ? -16.864 -23.793 21.674 1.00 70.81 82 ARG A O 1
ATOM 650 N N . LEU A 1 83 ? -17.048 -24.815 19.677 1.00 64.88 83 LEU A N 1
ATOM 651 C CA . LEU A 1 83 ? -18.429 -25.248 19.878 1.00 64.88 83 LEU A CA 1
ATOM 652 C C . LEU A 1 83 ? -18.448 -26.620 20.586 1.00 64.88 83 LEU A C 1
ATOM 654 O O . LEU A 1 83 ? -17.553 -27.426 20.333 1.00 64.88 83 LEU A O 1
ATOM 658 N N . PRO A 1 84 ? -19.403 -26.849 21.509 1.00 67.69 84 PRO A N 1
ATOM 659 C CA . PRO A 1 84 ? -19.534 -28.101 22.256 1.00 67.69 84 PRO A CA 1
ATOM 660 C C . PRO A 1 84 ? -19.923 -29.297 21.380 1.00 67.69 84 PRO A C 1
ATOM 662 O O . PRO A 1 84 ? -20.585 -29.086 20.337 1.00 67.69 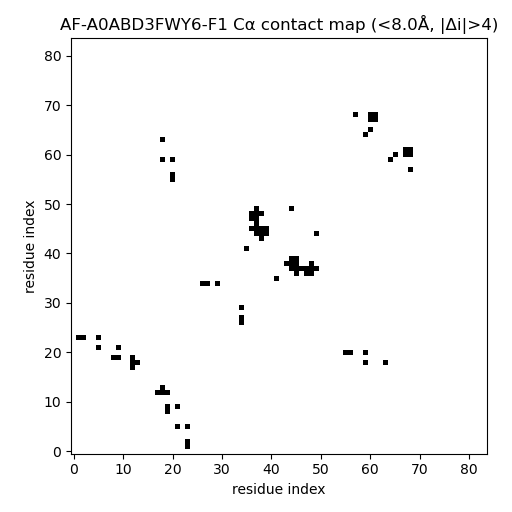84 PRO A O 1
#

Secondary structure (DSSP, 8-state):
-HHHHHHHHHHHHHHHT-----HHHHHHTS-HHHHHHTBSSSSSB-HHHHHHHHHHHHHHHHHH-HHHHHHHTS-SS--GGG--

Organism: NCBI:txid2107226

pLDDT: mean 94.04, std 6.99, range [64.88, 98.62]

Sequence (84 aa):
MAGEYARVCVETAERLGVAVLDVYTVFNSMSVRERTMCLEDGLHLSTWGNQIMDRLLRAKIADAFPALMSRLEVSEIPNWDRLP

Radius of gyration: 17.14 Å; Cα contacts (8 Å, |Δi|>4): 43; chains: 1; bounding box: 36×47×38 Å